Protein AF-A0A6S7JZW0-F1 (afdb_monomer_lite)

Secondary structure (DSSP, 8-state):
--HHHHHHHHHHHHHHHHHHHHTSS-BTTB-GGG--HHHHHHHHTHHHHHHHHS-SGGG--HHHHHHHHHHHHIIIII--STTHHHHHHHHHHHHHHHHTS--PPP-

Organism: Paramuricea clavata (NCBI:txid317549)

pLDDT: mean 81.13, std 11.83, range [52.84, 96.25]

Sequence (107 aa):
MGKAQLDITNYHLHISYLRNLALGGTLEGYAKANITPYIHSMVYHVPRFMKMHNGVKQFSGQGVEKLNDTCRRIHLEKSNKWDAAKHVLMAEERLGVRSDLERTPRS

Structure (mmCIF, N/CA/C/O backbone):
data_AF-A0A6S7JZW0-F1
#
_entry.id   AF-A0A6S7JZW0-F1
#
loop_
_atom_site.group_PDB
_atom_site.id
_atom_site.type_symbol
_atom_site.label_atom_id
_atom_site.label_alt_id
_atom_site.label_comp_id
_atom_site.label_asym_id
_atom_site.label_entity_id
_atom_site.label_seq_id
_atom_site.pdbx_PDB_ins_code
_atom_site.Cartn_x
_atom_site.Cartn_y
_atom_site.Cartn_z
_atom_site.occupancy
_atom_site.B_iso_or_equiv
_atom_site.auth_seq_id
_atom_site.auth_comp_id
_atom_site.auth_asym_id
_atom_site.auth_atom_id
_atom_site.pdbx_PDB_model_num
ATOM 1 N N . MET A 1 1 ? -13.524 -6.768 -28.575 1.00 52.84 1 MET A N 1
ATOM 2 C CA . MET A 1 1 ? -12.466 -6.800 -27.537 1.00 52.84 1 MET A CA 1
ATOM 3 C C . MET A 1 1 ? -12.831 -5.763 -26.475 1.00 52.84 1 MET A C 1
ATOM 5 O O . MET A 1 1 ? -13.167 -4.651 -26.860 1.00 52.84 1 MET A O 1
ATOM 9 N N . GLY A 1 2 ? -12.894 -6.111 -25.185 1.00 65.81 2 GLY A N 1
ATOM 10 C CA . GLY A 1 2 ? -13.308 -5.162 -24.134 1.00 65.81 2 GLY A CA 1
ATOM 11 C C . GLY A 1 2 ? -12.279 -4.043 -23.912 1.00 65.81 2 GLY A C 1
ATOM 12 O O . GLY A 1 2 ? -11.086 -4.284 -24.081 1.00 65.81 2 GLY A O 1
ATOM 13 N N . LYS A 1 3 ? -12.721 -2.837 -23.515 1.00 60.44 3 LYS A N 1
ATOM 14 C CA . LYS A 1 3 ? -11.857 -1.648 -23.314 1.00 60.44 3 LYS A CA 1
ATOM 15 C C . LYS A 1 3 ? -10.631 -1.931 -22.427 1.00 60.44 3 LYS A C 1
ATOM 17 O O . LYS A 1 3 ? -9.516 -1.609 -22.814 1.00 60.44 3 LYS A O 1
ATOM 22 N N . ALA A 1 4 ? -10.819 -2.654 -21.320 1.00 61.69 4 ALA A N 1
ATOM 23 C CA . ALA A 1 4 ? -9.737 -3.025 -20.400 1.00 61.69 4 ALA A CA 1
ATOM 24 C C . ALA A 1 4 ? -8.643 -3.902 -21.047 1.00 61.69 4 ALA A C 1
ATOM 26 O O . ALA A 1 4 ? -7.463 -3.761 -20.740 1.00 61.69 4 ALA A O 1
ATOM 27 N N . GLN A 1 5 ? -9.013 -4.783 -21.982 1.00 60.75 5 GLN A N 1
ATOM 28 C CA . GLN A 1 5 ? -8.052 -5.634 -22.688 1.00 60.75 5 GLN A CA 1
ATOM 29 C C . GLN A 1 5 ? -7.196 -4.824 -23.675 1.00 60.75 5 GLN A C 1
ATOM 31 O O . GLN A 1 5 ? -6.018 -5.130 -23.884 1.00 60.75 5 GLN A O 1
ATOM 36 N N . LEU A 1 6 ? -7.789 -3.788 -24.277 1.00 61.53 6 LEU A N 1
ATOM 37 C CA . LEU A 1 6 ? -7.099 -2.855 -25.165 1.00 61.53 6 LEU A CA 1
ATOM 38 C C . LEU A 1 6 ? -6.069 -2.019 -24.385 1.00 61.53 6 LEU A C 1
ATOM 40 O O . LEU A 1 6 ? -4.929 -1.899 -24.825 1.00 61.53 6 LEU A O 1
ATOM 44 N N . ASP A 1 7 ? -6.429 -1.540 -23.192 1.00 72.25 7 ASP A N 1
ATOM 45 C CA . ASP A 1 7 ? -5.541 -0.751 -22.325 1.00 72.25 7 ASP A CA 1
ATOM 46 C C . ASP A 1 7 ? -4.328 -1.549 -21.832 1.00 72.25 7 ASP A C 1
ATOM 48 O O . ASP A 1 7 ? -3.201 -1.056 -21.867 1.00 72.25 7 ASP A O 1
ATOM 52 N N . ILE A 1 8 ? -4.520 -2.814 -21.445 1.00 69.31 8 ILE A N 1
ATOM 53 C CA . ILE A 1 8 ? -3.416 -3.699 -21.033 1.00 69.31 8 ILE A CA 1
ATOM 54 C C . ILE A 1 8 ? -2.459 -3.954 -22.205 1.00 69.31 8 ILE A C 1
ATOM 56 O O . ILE A 1 8 ? -1.237 -3.963 -22.040 1.00 69.31 8 ILE A O 1
ATOM 60 N N . THR A 1 9 ? -3.003 -4.128 -23.409 1.00 70.94 9 THR A N 1
ATOM 61 C CA . THR A 1 9 ? -2.210 -4.371 -24.621 1.00 70.94 9 THR A CA 1
ATOM 62 C C . THR A 1 9 ? -1.415 -3.123 -25.022 1.00 70.94 9 THR A C 1
ATOM 64 O O . THR A 1 9 ? -0.218 -3.218 -25.295 1.00 70.94 9 THR A O 1
ATOM 67 N N . ASN A 1 10 ? -2.035 -1.942 -24.955 1.00 77.25 10 ASN A N 1
ATOM 68 C CA . ASN A 1 10 ? -1.374 -0.653 -25.174 1.00 77.25 10 ASN A CA 1
ATOM 69 C C . ASN A 1 10 ? -0.287 -0.365 -24.127 1.00 77.25 10 ASN A C 1
ATOM 71 O O . ASN A 1 10 ? 0.792 0.123 -24.473 1.00 77.25 10 ASN A O 1
ATOM 75 N N . TYR A 1 11 ? -0.530 -0.726 -22.865 1.00 73.75 11 TYR A N 1
ATOM 76 C CA . TYR A 1 11 ? 0.467 -0.656 -21.797 1.00 73.75 11 TYR A CA 1
ATOM 77 C C . TYR A 1 11 ? 1.677 -1.554 -22.094 1.00 73.75 11 TYR A C 1
ATOM 79 O O . TYR A 1 11 ? 2.822 -1.120 -21.968 1.00 73.75 11 TYR A O 1
ATOM 87 N N . HIS A 1 12 ? 1.454 -2.787 -22.560 1.00 70.31 12 HIS A N 1
ATOM 88 C CA . HIS A 1 12 ? 2.542 -3.686 -22.952 1.00 70.31 12 HIS A CA 1
ATOM 89 C C . HIS A 1 12 ? 3.377 -3.149 -24.119 1.00 70.31 12 HIS A C 1
ATOM 91 O O . HIS A 1 12 ? 4.601 -3.299 -24.088 1.00 70.31 12 HIS A O 1
ATOM 97 N N . LEU A 1 13 ? 2.752 -2.513 -25.113 1.00 73.25 13 LEU A N 1
ATOM 98 C CA . LEU A 1 13 ? 3.459 -1.876 -26.228 1.00 73.25 13 LEU A CA 1
ATOM 99 C C . LEU A 1 13 ? 4.344 -0.716 -25.743 1.00 73.25 13 LEU A C 1
ATOM 101 O O . LEU A 1 13 ? 5.540 -0.699 -26.039 1.00 73.25 13 LEU A O 1
ATOM 105 N N . HIS A 1 14 ? 3.805 0.183 -24.915 1.00 73.19 14 HIS A N 1
ATOM 106 C CA . HIS A 1 14 ? 4.563 1.303 -24.341 1.00 73.19 14 HIS A CA 1
ATOM 107 C C . HIS A 1 14 ? 5.731 0.844 -23.462 1.00 73.19 14 HIS A C 1
ATOM 109 O O . HIS A 1 14 ? 6.844 1.354 -23.576 1.00 73.19 14 HIS A O 1
ATOM 115 N N . ILE A 1 15 ? 5.514 -0.153 -22.603 1.00 74.62 15 ILE A N 1
ATOM 116 C CA . ILE A 1 15 ? 6.569 -0.671 -21.726 1.00 74.62 15 ILE A CA 1
ATOM 117 C C . ILE A 1 15 ? 7.647 -1.419 -22.518 1.00 74.62 15 ILE A C 1
ATOM 119 O O . ILE A 1 15 ? 8.817 -1.380 -22.144 1.00 74.62 15 ILE A O 1
ATOM 123 N N . SER A 1 16 ? 7.289 -2.089 -23.615 1.00 69.00 16 SER A N 1
ATOM 124 C CA . SER A 1 16 ? 8.268 -2.759 -24.483 1.00 69.00 16 SER A CA 1
ATOM 125 C C . SER A 1 16 ? 9.157 -1.746 -25.207 1.00 69.00 16 SER A C 1
ATOM 127 O O . SER A 1 16 ? 10.368 -1.947 -25.283 1.00 69.00 16 SER A O 1
ATOM 129 N N . TYR A 1 17 ? 8.584 -0.622 -25.646 1.00 69.00 17 TYR A N 1
ATOM 130 C CA . TYR A 1 17 ? 9.341 0.517 -26.164 1.00 69.00 17 TYR A CA 1
ATOM 131 C C . TYR A 1 17 ? 10.303 1.089 -25.105 1.00 69.00 17 TYR A C 1
ATOM 133 O O . TYR A 1 17 ? 11.505 1.184 -25.349 1.00 69.00 17 TYR A O 1
ATOM 141 N N . LEU A 1 18 ? 9.810 1.362 -23.890 1.00 66.25 18 LEU A N 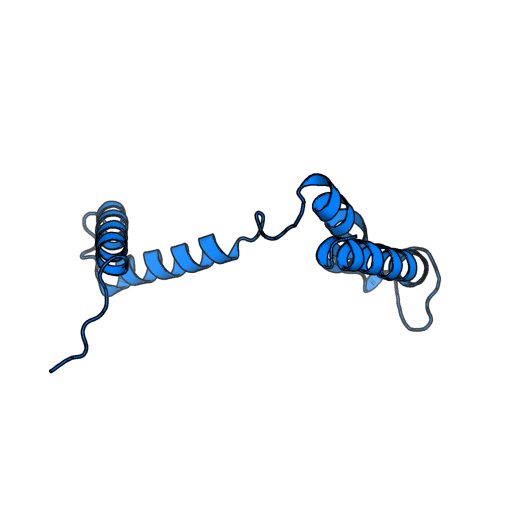1
ATOM 142 C CA . LEU A 1 18 ? 10.629 1.875 -22.782 1.00 66.25 18 LEU A CA 1
ATOM 143 C C . LEU A 1 18 ? 11.733 0.901 -22.344 1.00 66.25 18 LEU A C 1
ATOM 145 O O . LEU A 1 18 ? 12.833 1.328 -22.006 1.00 66.25 18 LEU A O 1
ATOM 149 N N . ARG A 1 19 ? 11.473 -0.409 -22.374 1.00 67.69 19 ARG A N 1
ATOM 150 C CA . ARG A 1 19 ? 12.464 -1.448 -22.059 1.00 67.69 19 ARG A CA 1
ATOM 151 C C . ARG A 1 19 ? 13.663 -1.392 -22.999 1.00 67.69 19 ARG A C 1
ATOM 153 O O . ARG A 1 19 ? 14.800 -1.413 -22.531 1.00 67.69 19 ARG A O 1
ATOM 160 N N . ASN A 1 20 ? 13.393 -1.321 -24.301 1.00 64.81 20 ASN A N 1
ATOM 161 C CA . ASN A 1 20 ? 14.424 -1.293 -25.333 1.00 64.81 20 ASN A CA 1
ATOM 162 C C . ASN A 1 20 ? 15.196 0.031 -25.323 1.00 64.81 20 ASN A C 1
ATOM 164 O O . ASN A 1 20 ? 16.412 0.021 -25.484 1.00 64.81 20 ASN A O 1
ATOM 168 N N . LEU A 1 21 ? 14.511 1.151 -25.075 1.00 61.38 21 LEU A N 1
ATOM 169 C CA . LEU A 1 21 ? 15.118 2.477 -25.121 1.00 61.38 21 LEU A CA 1
ATOM 170 C C . LEU A 1 21 ? 15.891 2.836 -23.837 1.00 61.38 21 LEU A C 1
ATOM 172 O O . LEU A 1 21 ? 16.992 3.359 -23.926 1.00 61.38 21 LEU A O 1
ATOM 176 N N . ALA A 1 22 ? 15.352 2.546 -22.647 1.00 58.19 22 ALA A N 1
ATOM 177 C CA . ALA A 1 22 ? 15.881 3.080 -21.385 1.00 58.19 22 ALA A CA 1
ATOM 178 C C . ALA A 1 22 ? 16.750 2.106 -20.567 1.00 58.19 22 ALA A C 1
ATOM 180 O O . ALA A 1 22 ? 17.494 2.551 -19.697 1.00 58.19 22 ALA A O 1
ATOM 181 N N . LEU A 1 23 ? 16.637 0.785 -20.778 1.00 62.00 23 LEU A N 1
ATOM 182 C CA . LEU A 1 23 ? 17.268 -0.216 -19.894 1.00 62.00 23 LEU A CA 1
ATOM 183 C C . LEU A 1 23 ? 18.256 -1.155 -20.609 1.00 62.00 23 LEU A C 1
ATOM 185 O O . LEU A 1 23 ? 19.107 -1.743 -19.940 1.00 62.00 23 LEU A O 1
ATOM 189 N N . GLY A 1 24 ? 18.142 -1.306 -21.935 1.00 59.78 24 GLY A N 1
ATOM 190 C CA . GLY A 1 24 ? 19.033 -2.132 -22.766 1.00 59.78 24 GLY A CA 1
ATOM 191 C C . GLY A 1 24 ? 19.798 -1.375 -23.860 1.00 59.78 24 GLY A C 1
ATOM 192 O O . GLY A 1 24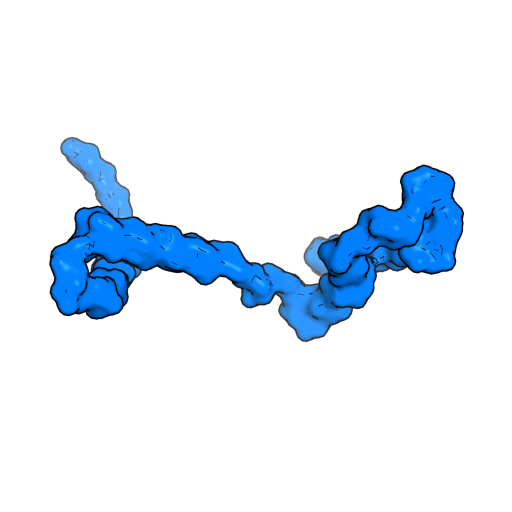 ? 20.756 -1.923 -24.396 1.00 59.78 24 GLY A O 1
ATOM 193 N N . GLY A 1 25 ? 19.402 -0.138 -24.174 1.00 62.88 25 GLY A N 1
ATOM 194 C CA . GLY A 1 25 ? 20.042 0.728 -25.168 1.00 62.88 25 GLY A CA 1
ATOM 195 C C . GLY A 1 25 ? 20.659 1.987 -24.553 1.00 62.88 25 GLY A C 1
ATOM 196 O O . GLY A 1 25 ? 20.482 2.273 -23.369 1.00 62.88 25 GLY A O 1
ATOM 197 N N . THR A 1 26 ? 21.397 2.742 -25.363 1.00 57.59 26 THR A N 1
ATOM 198 C CA . THR A 1 26 ? 21.926 4.065 -25.009 1.00 57.59 26 THR A CA 1
ATOM 199 C C . THR A 1 26 ? 20.878 5.123 -25.348 1.00 57.59 26 THR A C 1
ATOM 201 O O . THR A 1 26 ? 20.658 5.420 -26.520 1.00 57.59 26 THR A O 1
ATOM 204 N N . LEU A 1 27 ? 20.221 5.685 -24.331 1.00 63.59 27 LEU A N 1
ATOM 205 C CA . LEU A 1 27 ? 19.346 6.847 -24.484 1.00 63.59 27 LEU A CA 1
ATOM 206 C C . LEU A 1 27 ? 20.100 8.098 -24.040 1.00 63.59 27 LEU A C 1
ATOM 208 O O . LEU A 1 27 ? 20.594 8.170 -22.913 1.00 63.59 27 LEU A O 1
ATOM 212 N N . GLU A 1 28 ? 20.187 9.081 -24.930 1.00 62.75 28 GLU A N 1
ATOM 213 C CA . GLU A 1 28 ? 20.809 10.367 -24.633 1.00 62.75 28 GLU A CA 1
ATOM 214 C C . GLU A 1 28 ? 20.112 11.018 -23.425 1.00 62.75 28 GLU A C 1
ATOM 216 O O . GLU A 1 28 ? 18.889 11.157 -23.389 1.00 62.75 28 GLU A O 1
ATOM 221 N N . GLY A 1 29 ? 20.888 11.337 -22.384 1.00 64.31 29 GLY A N 1
ATOM 222 C CA . GLY A 1 29 ? 20.378 11.893 -21.125 1.00 64.31 29 GLY A CA 1
ATOM 223 C C . GLY A 1 29 ? 19.937 10.878 -20.058 1.00 64.31 29 GLY A C 1
ATOM 224 O O . GLY A 1 29 ? 19.596 11.298 -18.953 1.00 64.31 29 GLY A O 1
ATOM 225 N N . TYR A 1 30 ? 19.978 9.563 -20.316 1.00 63.03 30 TYR A N 1
ATOM 226 C CA . TYR A 1 30 ? 19.610 8.534 -19.331 1.00 63.03 30 TYR A CA 1
ATOM 227 C C . TYR A 1 30 ? 20.780 7.596 -19.006 1.00 63.03 30 TYR A C 1
ATOM 229 O O . TYR A 1 30 ? 21.160 6.729 -19.789 1.00 63.03 30 TYR A O 1
ATOM 237 N N . ALA A 1 31 ? 21.348 7.746 -17.806 1.00 68.25 31 ALA A N 1
ATOM 238 C CA . ALA A 1 31 ? 22.384 6.850 -17.304 1.00 68.25 31 ALA A CA 1
ATOM 239 C C . ALA A 1 31 ? 21.768 5.628 -16.612 1.00 68.25 31 ALA A C 1
ATOM 241 O O . ALA A 1 31 ? 20.822 5.750 -15.833 1.00 68.25 31 ALA A O 1
ATOM 242 N N . LYS A 1 32 ? 22.378 4.450 -16.801 1.00 69.25 32 LYS A N 1
ATOM 243 C CA . LYS A 1 32 ? 21.970 3.207 -16.122 1.00 69.25 32 LYS A CA 1
ATOM 244 C C . LYS A 1 32 ? 21.957 3.339 -14.589 1.00 69.25 32 LYS A C 1
ATOM 246 O O . LYS A 1 32 ? 21.142 2.712 -13.922 1.00 69.25 32 LYS A O 1
ATOM 251 N N . ALA A 1 33 ? 22.825 4.191 -14.041 1.00 75.44 33 ALA A N 1
ATOM 252 C CA . ALA A 1 33 ? 22.886 4.504 -12.613 1.00 75.44 33 ALA A CA 1
ATOM 253 C C . ALA A 1 33 ? 21.601 5.158 -12.062 1.00 75.44 33 ALA A C 1
ATOM 255 O O . ALA A 1 33 ? 21.342 5.072 -10.867 1.00 75.44 33 ALA A O 1
ATOM 256 N N . ASN A 1 34 ? 20.774 5.763 -12.921 1.00 77.81 34 ASN A N 1
ATOM 257 C CA . ASN A 1 34 ? 19.550 6.465 -12.521 1.00 77.81 34 ASN A CA 1
ATOM 258 C C . ASN A 1 34 ? 18.311 5.549 -12.512 1.00 77.81 34 ASN A C 1
ATOM 260 O O . ASN A 1 34 ? 17.203 5.999 -12.219 1.00 77.81 34 ASN A O 1
ATOM 264 N N . ILE A 1 35 ? 18.470 4.262 -12.842 1.00 78.19 35 ILE A N 1
ATOM 265 C CA . ILE A 1 35 ? 17.371 3.295 -12.841 1.00 78.19 35 ILE A CA 1
ATOM 266 C C . ILE A 1 35 ? 17.137 2.818 -11.411 1.00 78.19 35 ILE A C 1
ATOM 268 O O . ILE A 1 35 ? 17.912 2.040 -10.856 1.00 78.19 35 ILE A O 1
ATOM 272 N N . THR A 1 36 ? 16.021 3.239 -10.824 1.00 85.38 36 THR A N 1
ATOM 273 C CA . THR A 1 36 ? 15.618 2.761 -9.501 1.00 85.38 36 THR A CA 1
ATOM 274 C C . THR A 1 36 ? 15.007 1.355 -9.577 1.00 85.38 36 THR A C 1
ATOM 276 O O . THR A 1 36 ? 14.446 0.966 -10.612 1.00 85.38 36 THR A O 1
ATOM 279 N N . PRO A 1 37 ? 15.020 0.589 -8.470 1.00 87.56 37 PRO A N 1
ATOM 280 C CA . PRO A 1 37 ? 14.325 -0.698 -8.390 1.00 87.56 37 PRO A CA 1
ATOM 281 C C . PRO A 1 37 ? 12.833 -0.617 -8.751 1.00 87.56 37 PRO A C 1
ATOM 283 O O . PRO A 1 37 ? 12.276 -1.569 -9.300 1.00 87.56 37 PRO A O 1
ATOM 286 N N . TYR A 1 38 ? 12.189 0.529 -8.505 1.00 88.06 38 TYR A N 1
ATOM 287 C CA . TYR A 1 38 ? 10.797 0.770 -8.888 1.00 88.06 38 TYR A CA 1
ATOM 288 C C . TYR A 1 38 ? 10.619 0.825 -10.406 1.00 88.06 38 TYR A C 1
ATOM 290 O O . TYR A 1 38 ? 9.719 0.174 -10.931 1.00 88.06 38 TYR A O 1
ATOM 298 N N . ILE A 1 39 ? 11.499 1.531 -11.124 1.00 83.81 39 ILE A N 1
ATOM 299 C CA . ILE A 1 39 ? 11.471 1.587 -12.594 1.00 83.81 39 ILE A CA 1
ATOM 300 C C . ILE A 1 39 ? 11.698 0.188 -13.174 1.00 83.81 39 ILE A C 1
ATOM 302 O O . ILE A 1 39 ? 10.938 -0.254 -14.039 1.00 83.81 39 ILE A O 1
ATOM 306 N N . HIS A 1 40 ? 12.691 -0.541 -12.654 1.00 83.00 40 HIS A N 1
ATOM 307 C CA . HIS A 1 40 ? 12.945 -1.924 -13.057 1.00 83.00 40 HIS A CA 1
ATOM 308 C C . HIS A 1 40 ? 11.704 -2.808 -12.857 1.00 83.00 40 HIS A C 1
ATOM 310 O O . HIS A 1 40 ? 11.259 -3.488 -13.786 1.00 83.00 40 HIS A O 1
ATOM 316 N N . SER A 1 41 ? 11.092 -2.741 -11.673 1.00 87.31 41 SER A N 1
ATOM 317 C CA . SER A 1 41 ? 9.907 -3.532 -11.334 1.00 87.31 41 SER A CA 1
ATOM 318 C C . SER A 1 41 ? 8.700 -3.178 -12.201 1.00 87.31 41 SER A C 1
ATOM 320 O O . SER A 1 41 ? 7.997 -4.078 -12.665 1.00 87.31 41 SER A O 1
ATOM 322 N N . MET A 1 42 ? 8.485 -1.892 -12.489 1.00 84.81 42 MET A N 1
ATOM 323 C CA . MET A 1 42 ? 7.412 -1.440 -13.375 1.00 84.81 42 MET A CA 1
ATOM 324 C C . MET A 1 42 ? 7.580 -1.935 -14.812 1.00 84.81 42 MET A C 1
ATOM 326 O O . MET A 1 42 ? 6.592 -2.282 -15.449 1.00 84.81 42 MET A O 1
ATOM 330 N N . VAL A 1 43 ? 8.804 -2.002 -15.337 1.00 82.69 43 VAL A N 1
ATOM 331 C CA . VAL A 1 43 ? 9.036 -2.410 -16.733 1.00 82.69 43 VAL A CA 1
ATOM 332 C C . VAL A 1 43 ? 9.062 -3.932 -16.899 1.00 82.69 43 VAL A C 1
ATOM 334 O O . VAL A 1 43 ? 8.551 -4.454 -17.895 1.00 82.69 43 VAL A O 1
ATOM 337 N N . TYR A 1 44 ? 9.637 -4.666 -15.943 1.00 80.88 44 TYR A N 1
ATOM 338 C CA . TYR A 1 44 ? 9.845 -6.114 -16.067 1.00 80.88 44 TYR A CA 1
ATOM 339 C C . TYR A 1 44 ? 8.809 -6.964 -15.327 1.00 80.88 44 TYR A C 1
ATOM 341 O O . TYR A 1 44 ? 8.393 -7.999 -15.856 1.00 80.88 44 TYR A O 1
ATOM 349 N N . HIS A 1 45 ? 8.377 -6.556 -14.133 1.00 86.62 45 HIS A N 1
ATOM 350 C CA . HIS A 1 45 ? 7.563 -7.399 -13.252 1.00 86.62 45 HIS A CA 1
ATOM 351 C C . HIS A 1 45 ? 6.072 -7.060 -13.308 1.00 86.62 45 HIS A C 1
ATOM 353 O O . HIS A 1 45 ? 5.255 -7.971 -13.448 1.00 86.62 45 HIS A O 1
ATOM 359 N N . VAL A 1 46 ? 5.700 -5.775 -13.299 1.00 87.81 46 VAL A N 1
ATOM 360 C CA . VAL A 1 46 ? 4.289 -5.350 -13.347 1.00 87.81 46 VAL A CA 1
ATOM 361 C C . VAL A 1 46 ? 3.551 -5.920 -14.569 1.00 87.81 46 VAL A C 1
ATOM 363 O O . VAL A 1 46 ? 2.499 -6.523 -14.371 1.00 87.81 46 VAL A O 1
ATOM 366 N N . PRO A 1 47 ? 4.085 -5.881 -15.808 1.00 84.31 47 PRO A N 1
ATOM 367 C CA . PRO A 1 47 ? 3.452 -6.522 -16.960 1.00 84.31 47 PRO A CA 1
ATOM 368 C C . PRO A 1 47 ? 3.180 -8.017 -16.772 1.00 84.31 47 PRO A C 1
ATOM 370 O O . PRO A 1 47 ? 2.138 -8.519 -17.191 1.00 84.31 47 PRO A O 1
ATOM 373 N N . ARG A 1 48 ? 4.115 -8.741 -16.146 1.00 85.12 48 ARG A N 1
ATOM 374 C CA . ARG A 1 48 ? 3.969 -10.174 -15.869 1.00 85.12 48 ARG A CA 1
ATOM 375 C C . ARG A 1 48 ? 2.849 -10.412 -14.858 1.00 85.12 48 ARG A C 1
ATOM 377 O O . ARG A 1 48 ? 2.036 -11.307 -15.065 1.00 85.12 48 ARG A O 1
ATOM 384 N N . PHE A 1 49 ? 2.778 -9.599 -13.806 1.00 87.94 49 PHE A N 1
ATOM 385 C CA . PHE A 1 49 ? 1.749 -9.711 -12.770 1.00 87.94 49 PHE A CA 1
ATOM 386 C C . PHE A 1 49 ? 0.368 -9.295 -13.273 1.00 87.94 49 PHE A C 1
ATOM 388 O O . PHE A 1 49 ? -0.610 -9.968 -12.969 1.00 87.94 49 PHE A O 1
ATOM 395 N N . MET A 1 50 ? 0.283 -8.260 -14.111 1.00 86.38 50 MET A N 1
ATOM 396 C CA . MET A 1 50 ? -0.962 -7.866 -14.777 1.00 86.38 50 MET A CA 1
ATOM 397 C C . MET A 1 50 ? -1.550 -9.026 -15.590 1.00 86.38 50 MET A C 1
ATOM 399 O O . MET A 1 50 ? -2.745 -9.285 -15.490 1.00 86.38 50 MET A O 1
ATOM 403 N N . LYS A 1 51 ? -0.713 -9.770 -16.331 1.00 85.38 51 LYS A N 1
ATOM 404 C CA . LYS A 1 51 ? -1.140 -10.964 -17.082 1.00 85.38 51 LYS A CA 1
ATOM 405 C C . LYS A 1 51 ? -1.529 -12.135 -16.177 1.00 85.38 51 LYS A C 1
ATOM 407 O O . LYS A 1 51 ? -2.510 -12.809 -16.455 1.00 85.38 51 LYS A O 1
ATOM 412 N N . MET A 1 52 ? -0.753 -12.391 -15.124 1.00 89.94 52 MET A N 1
ATOM 413 C CA . MET A 1 52 ? -0.945 -13.550 -14.244 1.00 89.94 52 MET A CA 1
ATOM 414 C C . MET A 1 52 ? -2.147 -13.401 -13.304 1.00 89.94 52 MET A C 1
ATOM 416 O O . MET A 1 52 ? -2.818 -14.382 -13.007 1.00 89.94 52 MET A O 1
ATOM 420 N N . HIS A 1 53 ? -2.413 -12.181 -12.840 1.00 88.56 53 HIS A N 1
ATOM 421 C CA . HIS A 1 53 ? -3.360 -11.915 -11.758 1.00 88.56 53 HIS A CA 1
ATOM 422 C C . HIS A 1 53 ? -4.509 -10.980 -12.159 1.00 88.56 53 HIS A C 1
ATOM 424 O O . HIS A 1 53 ? -5.271 -10.545 -11.299 1.00 88.56 53 HIS A O 1
ATOM 430 N N . ASN A 1 54 ? -4.630 -10.653 -13.452 1.00 86.00 54 ASN A N 1
ATOM 431 C CA . ASN A 1 54 ? -5.633 -9.728 -13.990 1.00 86.00 54 ASN A CA 1
ATOM 432 C C . ASN A 1 54 ? -5.626 -8.347 -13.297 1.00 86.00 54 ASN A C 1
ATOM 434 O O . ASN A 1 54 ? -6.659 -7.701 -13.124 1.00 86.00 54 ASN A O 1
ATOM 438 N N . GLY A 1 55 ? -4.446 -7.911 -12.848 1.00 85.25 55 GLY A N 1
ATOM 439 C CA . GLY A 1 55 ? -4.274 -6.665 -12.110 1.00 85.25 55 GLY A CA 1
ATOM 440 C C . GLY A 1 55 ? -3.270 -6.765 -10.965 1.00 85.25 55 GLY A C 1
ATOM 441 O O . GLY A 1 55 ? -3.054 -7.827 -10.385 1.00 85.25 55 GLY A O 1
ATOM 442 N N . VAL A 1 56 ? -2.691 -5.619 -10.599 1.00 88.69 56 VAL A N 1
ATOM 443 C CA . VAL A 1 56 ? -1.785 -5.495 -9.440 1.00 88.69 56 VAL A CA 1
ATOM 444 C C . VAL A 1 56 ? -2.452 -4.896 -8.201 1.00 88.69 56 VAL A C 1
ATOM 446 O O . VAL A 1 56 ? -1.873 -4.919 -7.121 1.00 88.69 56 VAL A O 1
ATOM 449 N N . LYS A 1 57 ? -3.685 -4.389 -8.336 1.00 88.50 57 LYS A N 1
ATOM 450 C CA . LYS A 1 57 ? -4.416 -3.691 -7.264 1.00 88.50 57 LYS A CA 1
ATOM 451 C C . LYS A 1 57 ? -4.559 -4.534 -5.993 1.00 88.50 57 LYS A C 1
ATOM 453 O O . LYS A 1 57 ? -4.451 -3.992 -4.901 1.00 88.50 57 LYS A O 1
ATOM 458 N N . GLN A 1 58 ? -4.767 -5.842 -6.136 1.00 88.50 58 GLN A N 1
ATOM 459 C CA . GLN A 1 58 ? -4.910 -6.765 -5.004 1.00 88.50 58 GLN A CA 1
ATOM 460 C C . GLN A 1 58 ? -3.648 -6.887 -4.136 1.00 88.50 58 GLN A C 1
ATOM 462 O O . GLN A 1 58 ? -3.742 -7.300 -2.989 1.00 88.50 58 GLN A O 1
ATOM 467 N N . PHE A 1 59 ? -2.482 -6.498 -4.662 1.00 89.94 59 PHE A N 1
ATOM 468 C CA . PHE A 1 59 ? -1.209 -6.504 -3.937 1.00 89.94 59 PHE A CA 1
ATOM 469 C C . PHE A 1 59 ? -0.871 -5.139 -3.318 1.00 89.94 59 PHE A C 1
ATOM 471 O O . PHE A 1 59 ? 0.239 -4.940 -2.832 1.00 89.94 59 PHE A O 1
ATOM 478 N N . SER A 1 60 ? -1.790 -4.169 -3.364 1.00 91.81 60 SER A N 1
ATOM 479 C CA . SER A 1 60 ? -1.577 -2.859 -2.749 1.00 91.81 60 SER A CA 1
ATOM 480 C C . SER A 1 60 ? -1.660 -2.940 -1.222 1.00 91.81 60 SER A C 1
ATOM 482 O O . SER A 1 60 ? -2.614 -3.487 -0.673 1.00 91.81 60 SER A O 1
ATOM 484 N N . GLY A 1 61 ? -0.697 -2.319 -0.537 1.00 93.94 61 GLY A N 1
ATOM 485 C CA . GLY A 1 61 ? -0.690 -2.169 0.922 1.00 93.94 61 GLY A CA 1
ATOM 486 C C . GLY A 1 61 ? -1.579 -1.041 1.457 1.00 93.94 61 GLY A C 1
ATOM 487 O O . GLY A 1 61 ? -1.727 -0.917 2.668 1.00 93.94 61 GLY A O 1
ATOM 488 N N . GLN A 1 62 ? -2.215 -0.244 0.589 1.00 93.69 62 GLN A N 1
ATOM 489 C CA . GLN A 1 62 ? -2.944 0.969 0.992 1.00 93.69 62 GLN A CA 1
ATOM 490 C C . GLN A 1 62 ? -4.055 0.694 2.021 1.00 93.69 62 GLN A C 1
ATOM 492 O O . GLN A 1 62 ? -4.292 1.495 2.925 1.00 93.69 62 GLN A O 1
ATOM 497 N N . GLY A 1 63 ? -4.742 -0.447 1.898 1.00 92.19 63 GLY A N 1
ATOM 498 C CA . GLY A 1 63 ? -5.761 -0.857 2.867 1.00 92.19 63 GLY A CA 1
ATOM 499 C C . GLY A 1 63 ? -5.170 -1.130 4.251 1.00 92.19 63 GLY A C 1
ATOM 500 O O . GLY A 1 63 ? -5.720 -0.683 5.253 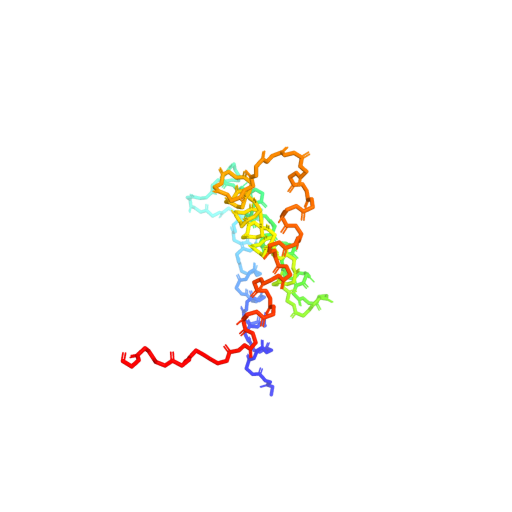1.00 92.19 63 GLY A O 1
ATOM 501 N N . VAL A 1 64 ? -4.018 -1.801 4.298 1.00 94.25 64 VAL A N 1
ATOM 502 C CA . VAL A 1 64 ? -3.312 -2.139 5.543 1.00 94.25 64 VAL A CA 1
ATOM 503 C C . VAL A 1 64 ? -2.759 -0.883 6.216 1.00 94.25 64 VAL A C 1
ATOM 505 O O . VAL A 1 64 ? -2.894 -0.732 7.427 1.00 94.25 64 VAL A O 1
ATOM 508 N N . GLU A 1 65 ? -2.207 0.055 5.446 1.00 96.25 65 GLU A N 1
ATOM 509 C CA . GLU A 1 65 ? -1.720 1.341 5.967 1.00 96.25 65 GLU A CA 1
ATOM 510 C C . GLU A 1 65 ? -2.852 2.145 6.620 1.00 96.25 65 GLU A C 1
ATOM 512 O O . GLU A 1 65 ? -2.724 2.611 7.753 1.00 96.25 65 GLU A O 1
ATOM 517 N N . LYS A 1 66 ? -4.018 2.213 5.967 1.00 93.88 66 LYS A N 1
ATOM 518 C CA . LYS A 1 66 ? -5.202 2.884 6.520 1.00 93.88 66 LYS A CA 1
ATOM 519 C C . LYS A 1 66 ? -5.759 2.188 7.769 1.00 93.88 66 LYS A C 1
ATOM 521 O O . LYS A 1 66 ? -6.250 2.856 8.688 1.00 93.88 66 LYS A O 1
ATOM 526 N N . LEU A 1 67 ? -5.712 0.854 7.812 1.00 92.44 67 LEU A N 1
ATOM 527 C CA . LEU A 1 67 ? -6.064 0.093 9.013 1.00 92.44 67 LEU A CA 1
ATOM 528 C C . LEU A 1 67 ? -5.110 0.439 10.158 1.00 92.44 67 LEU A C 1
ATOM 530 O O . LEU A 1 67 ? -5.568 0.733 11.260 1.00 92.44 67 LEU A O 1
ATOM 534 N N . ASN A 1 68 ? -3.808 0.516 9.888 1.00 94.94 68 ASN A N 1
ATOM 535 C CA . ASN A 1 68 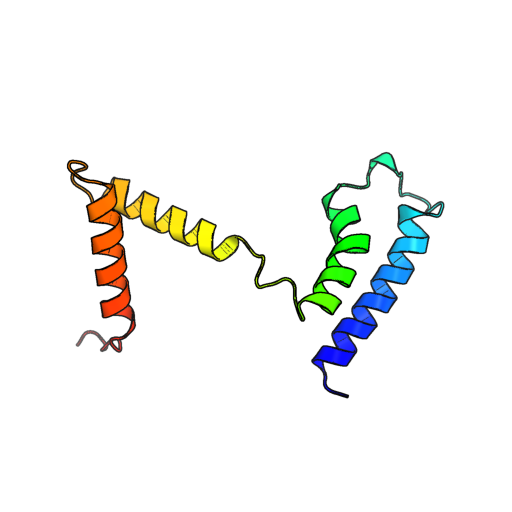? -2.814 0.898 10.885 1.00 94.94 68 ASN A CA 1
ATOM 536 C C . ASN A 1 68 ? -3.059 2.310 11.451 1.00 94.94 68 ASN A C 1
ATOM 538 O O . ASN A 1 68 ? -3.045 2.488 12.670 1.00 94.94 68 ASN A O 1
ATOM 542 N N . ASP A 1 69 ? -3.382 3.295 10.606 1.00 94.81 69 ASP A N 1
ATOM 543 C CA . ASP A 1 69 ? -3.762 4.644 11.059 1.00 94.81 69 ASP A CA 1
ATOM 544 C C . ASP A 1 69 ? -4.983 4.616 11.992 1.00 94.81 69 ASP A C 1
ATOM 546 O O . ASP A 1 69 ? -5.041 5.311 13.014 1.00 94.81 69 ASP A O 1
ATOM 550 N N . THR A 1 70 ? -5.964 3.770 11.669 1.00 92.50 70 THR A N 1
ATOM 551 C CA . THR A 1 70 ? -7.17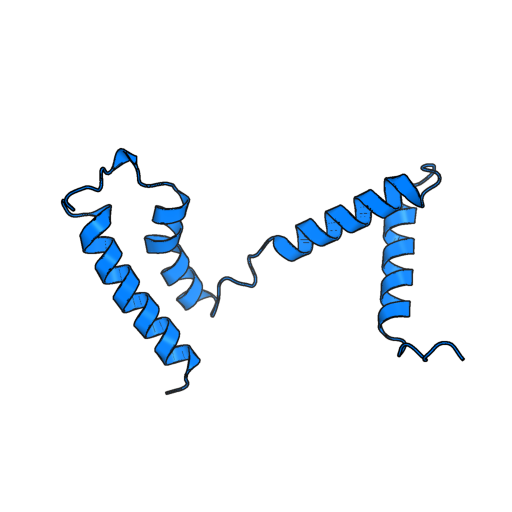5 3.589 12.476 1.00 92.50 70 THR A CA 1
ATOM 552 C C . THR A 1 70 ? -6.861 2.958 13.830 1.00 92.50 70 THR A C 1
ATOM 554 O O . THR A 1 70 ? -7.299 3.485 14.859 1.00 92.50 70 THR A O 1
ATOM 557 N N . CYS A 1 71 ? -6.067 1.886 13.842 1.00 93.81 71 CYS A N 1
ATOM 558 C CA . CYS A 1 71 ? -5.597 1.220 15.053 1.00 93.81 71 CYS A CA 1
ATOM 559 C C . CYS A 1 71 ? -4.829 2.193 15.951 1.00 93.81 71 CYS A C 1
ATOM 561 O O . CYS A 1 71 ? -5.132 2.312 17.142 1.00 93.81 71 CYS A O 1
ATOM 563 N N . ARG A 1 72 ? -3.894 2.955 15.369 1.00 94.88 72 ARG A N 1
ATOM 564 C CA . ARG A 1 72 ? -3.103 3.970 16.073 1.00 94.88 72 ARG A CA 1
ATOM 565 C C . ARG A 1 72 ? -3.996 5.016 16.734 1.00 94.88 72 ARG A C 1
ATOM 567 O O . ARG A 1 72 ? -3.817 5.319 17.912 1.00 94.88 72 ARG A O 1
ATOM 574 N N . ARG A 1 73 ? -4.980 5.545 16.008 1.00 94.88 73 ARG A N 1
ATOM 575 C CA . ARG A 1 73 ? -5.929 6.536 16.533 1.00 94.88 73 ARG A CA 1
ATOM 576 C C . ARG A 1 73 ? -6.740 5.991 17.710 1.00 94.88 73 ARG A C 1
ATOM 578 O O . ARG A 1 73 ? -6.847 6.655 18.736 1.00 94.88 73 ARG A O 1
ATOM 585 N N . ILE A 1 74 ? -7.286 4.776 17.600 1.00 93.75 74 ILE A N 1
ATOM 586 C CA . ILE A 1 74 ? -8.047 4.152 18.697 1.00 93.75 74 ILE A CA 1
ATOM 587 C C . ILE A 1 74 ? -7.151 3.941 19.921 1.00 93.75 74 ILE A C 1
ATOM 589 O O . ILE A 1 74 ? -7.550 4.276 21.036 1.00 93.75 74 ILE A O 1
ATOM 593 N N . HIS A 1 75 ? -5.938 3.430 19.715 1.00 93.69 75 HIS A N 1
ATOM 594 C CA . HIS A 1 75 ? -4.980 3.192 20.788 1.00 93.69 75 HIS A CA 1
ATOM 595 C C . HIS A 1 75 ? -4.609 4.475 21.548 1.00 93.69 75 HIS A C 1
ATOM 597 O O . HIS A 1 75 ? -4.541 4.459 22.777 1.00 93.69 75 HIS A O 1
ATOM 603 N N . LEU A 1 76 ? -4.373 5.579 20.833 1.00 94.25 76 LEU A N 1
ATOM 604 C CA . LEU A 1 76 ? -3.916 6.833 21.432 1.00 94.25 76 LEU A CA 1
ATOM 605 C C . LEU A 1 76 ? -5.044 7.658 22.057 1.00 94.25 76 LEU A C 1
ATOM 607 O O . LEU A 1 76 ? -4.837 8.243 23.116 1.00 94.25 76 LEU A O 1
ATOM 611 N N . GLU A 1 77 ? -6.213 7.709 21.416 1.00 93.44 77 GLU A N 1
ATOM 612 C CA . GLU A 1 77 ? -7.277 8.656 21.779 1.00 93.44 77 GLU A CA 1
ATOM 613 C C . GLU A 1 77 ? -8.451 8.009 22.523 1.00 93.44 77 GLU A C 1
ATOM 615 O O . GLU A 1 77 ? -9.171 8.695 23.243 1.00 93.44 77 GLU A O 1
ATOM 620 N N . LYS A 1 78 ? -8.703 6.709 22.314 1.00 87.44 78 LYS A N 1
ATOM 621 C CA . LYS A 1 78 ? -9.972 6.060 22.711 1.00 87.44 78 LYS A CA 1
ATOM 622 C C . LYS A 1 78 ? -9.809 4.860 23.636 1.00 87.44 78 LYS A C 1
ATOM 624 O O . LYS A 1 78 ? -10.801 4.356 24.155 1.00 87.44 78 LYS A O 1
ATOM 629 N N . SER A 1 79 ? -8.584 4.382 23.821 1.00 91.88 79 SER A N 1
ATOM 630 C CA . SER A 1 79 ? -8.260 3.249 24.680 1.00 91.88 79 SER A CA 1
ATOM 631 C C . SER A 1 79 ? -7.710 3.742 26.014 1.00 91.88 79 SER A C 1
ATOM 633 O O . SER A 1 79 ? -6.830 4.597 26.051 1.00 91.88 79 SER A O 1
ATOM 635 N N . ASN A 1 80 ? -8.157 3.139 27.116 1.00 92.19 80 ASN A N 1
ATOM 636 C CA . ASN A 1 80 ? -7.548 3.341 28.436 1.00 92.19 80 ASN A CA 1
ATOM 637 C C . ASN A 1 80 ? -6.253 2.513 28.634 1.00 92.19 80 ASN A C 1
ATOM 639 O O . ASN A 1 80 ? -5.686 2.517 29.720 1.00 92.19 80 ASN A O 1
ATOM 643 N N . LYS A 1 81 ? -5.800 1.805 27.585 1.00 90.06 81 LYS A N 1
ATOM 644 C CA . LYS A 1 81 ? -4.534 1.055 27.480 1.00 90.06 81 LYS A CA 1
ATOM 645 C C . LYS A 1 81 ? -4.369 -0.165 28.396 1.00 90.06 81 LYS A C 1
ATOM 647 O O . LYS A 1 81 ? -3.333 -0.811 28.308 1.00 90.06 81 LYS A O 1
ATOM 652 N N . TRP A 1 82 ? -5.385 -0.540 29.174 1.00 91.75 82 TRP A N 1
ATOM 653 C CA . TRP A 1 82 ? -5.364 -1.778 29.968 1.00 91.75 82 TRP A CA 1
ATOM 654 C C . TRP A 1 82 ? -5.363 -3.040 29.095 1.00 91.75 82 TRP A C 1
ATOM 656 O O . TRP A 1 82 ? -4.639 -3.985 29.377 1.00 91.75 82 TRP A O 1
ATOM 666 N N . ASP A 1 83 ? -6.136 -3.0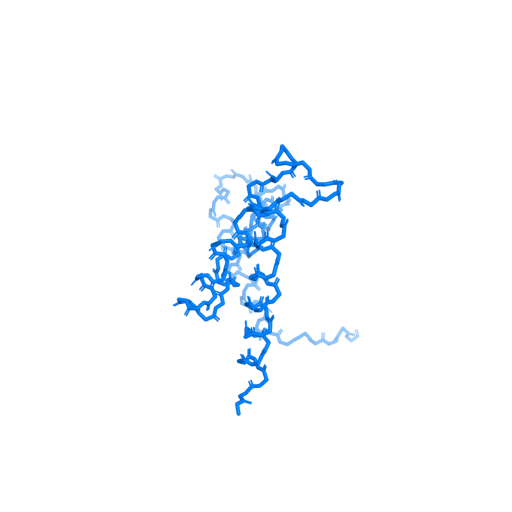22 28.007 1.00 93.19 83 ASP A N 1
ATOM 667 C CA . ASP A 1 83 ? -6.155 -4.066 26.978 1.00 93.19 83 ASP A CA 1
ATOM 668 C C . ASP A 1 83 ? -6.319 -3.416 25.596 1.00 93.19 83 ASP A C 1
ATOM 670 O O . ASP A 1 83 ? -7.397 -3.344 25.000 1.00 93.19 83 ASP A O 1
ATOM 674 N N . ALA A 1 84 ? -5.225 -2.825 25.117 1.00 90.31 84 ALA A N 1
ATOM 675 C CA . ALA A 1 84 ? -5.234 -2.030 23.897 1.00 90.31 84 ALA A CA 1
ATOM 676 C C . ALA A 1 84 ? -5.643 -2.827 22.651 1.00 90.31 84 ALA A C 1
ATOM 678 O O . ALA A 1 84 ? -6.357 -2.285 21.807 1.00 90.31 84 ALA A O 1
ATOM 679 N N . ALA A 1 85 ? -5.214 -4.087 22.540 1.00 92.69 85 ALA A N 1
ATOM 680 C CA . ALA A 1 85 ? -5.532 -4.931 21.394 1.00 92.69 85 ALA A CA 1
ATOM 681 C C . ALA A 1 85 ? -7.037 -5.214 21.336 1.00 92.69 85 ALA A C 1
ATOM 683 O O . ALA A 1 85 ? -7.674 -4.967 20.311 1.00 92.69 85 ALA A O 1
ATOM 684 N N . LYS A 1 86 ? -7.636 -5.618 22.463 1.00 94.75 86 LYS A N 1
ATOM 685 C CA . LYS A 1 86 ? -9.082 -5.835 22.548 1.00 94.75 86 LYS A CA 1
ATOM 686 C C . LYS A 1 86 ? -9.870 -4.557 22.275 1.00 94.75 86 LYS A C 1
ATOM 688 O O . LYS A 1 86 ? -10.888 -4.610 21.592 1.00 94.75 86 LYS A O 1
ATOM 693 N N . HIS A 1 87 ? -9.416 -3.398 22.760 1.00 93.88 87 HIS A N 1
ATOM 694 C CA . HIS A 1 87 ? -10.084 -2.122 22.479 1.00 93.88 87 HIS A CA 1
ATOM 695 C C . HIS A 1 87 ? -10.077 -1.758 20.996 1.00 93.88 87 HIS A C 1
ATOM 697 O O . HIS A 1 87 ? -11.091 -1.267 20.505 1.00 93.88 87 HIS A O 1
ATOM 703 N N . VAL A 1 88 ? -8.971 -2.002 20.288 1.00 94.38 88 VAL A N 1
ATOM 704 C CA . VAL A 1 88 ? -8.889 -1.778 18.839 1.00 94.38 88 VAL A CA 1
ATOM 705 C C . VAL A 1 88 ? -9.875 -2.682 18.103 1.00 94.38 88 VAL A C 1
ATOM 707 O O . VAL A 1 88 ? -10.698 -2.160 17.355 1.00 94.38 88 VAL A O 1
ATOM 710 N N . LEU A 1 89 ? -9.871 -3.987 18.394 1.00 94.00 89 LEU A N 1
ATOM 711 C CA . LEU A 1 89 ? -10.776 -4.956 17.764 1.00 94.00 89 LEU A CA 1
ATOM 712 C C . LEU A 1 89 ? -12.252 -4.626 18.030 1.00 94.00 89 LEU A C 1
ATOM 714 O O . LEU A 1 89 ? -13.058 -4.543 17.109 1.00 94.00 89 LEU A O 1
ATOM 718 N N . MET A 1 90 ? -12.617 -4.354 19.288 1.00 93.81 90 MET A N 1
ATOM 719 C CA . MET A 1 90 ? -13.998 -3.995 19.635 1.00 93.81 90 MET A CA 1
ATOM 720 C C . MET A 1 90 ? -14.434 -2.668 19.008 1.00 93.81 90 MET A C 1
ATOM 722 O O . MET A 1 90 ? -15.605 -2.495 18.674 1.00 93.81 90 MET A O 1
ATOM 726 N N . ALA A 1 91 ? -13.531 -1.692 18.897 1.00 92.12 91 ALA A N 1
ATOM 727 C CA . ALA A 1 91 ? -13.849 -0.414 18.278 1.00 92.12 91 ALA A CA 1
ATOM 728 C C . ALA A 1 91 ? -14.007 -0.544 16.761 1.00 92.12 91 ALA A C 1
ATOM 730 O O . ALA A 1 91 ? -14.900 0.098 16.218 1.00 92.12 91 ALA A O 1
ATOM 731 N N . GLU A 1 92 ? -13.189 -1.358 16.094 1.00 91.50 92 GLU A N 1
ATOM 732 C CA . GLU A 1 92 ? -13.345 -1.662 14.670 1.00 91.50 92 GLU A CA 1
ATOM 733 C C . GLU A 1 92 ? -14.705 -2.309 14.390 1.00 91.50 92 GLU A C 1
ATOM 735 O O . GLU A 1 92 ? -15.465 -1.776 13.584 1.00 91.50 92 GLU A O 1
ATOM 740 N N . GLU A 1 93 ? -15.061 -3.360 15.132 1.00 91.50 93 GLU A N 1
ATOM 741 C CA . GLU A 1 93 ? -16.345 -4.058 14.988 1.00 91.50 93 GLU A CA 1
ATOM 742 C C . GLU A 1 93 ? -17.530 -3.087 15.117 1.00 91.50 93 GLU A C 1
ATOM 744 O O . GLU A 1 93 ? -18.424 -3.028 14.273 1.00 91.50 93 GLU A O 1
ATOM 749 N N . ARG A 1 94 ? -17.497 -2.214 16.133 1.00 90.31 94 ARG A N 1
ATOM 750 C CA . ARG A 1 94 ? -18.526 -1.177 16.335 1.00 90.31 94 ARG A CA 1
ATOM 751 C C . ARG A 1 94 ? -18.598 -0.170 15.185 1.00 90.31 94 ARG A C 1
ATOM 753 O O . ARG A 1 94 ? -19.665 0.384 14.926 1.00 90.31 94 ARG A O 1
ATOM 760 N N . LEU A 1 95 ? -17.469 0.146 14.548 1.00 87.31 95 LEU A N 1
ATOM 761 C CA . LEU A 1 95 ? -17.433 1.044 13.394 1.00 87.31 95 LEU A CA 1
ATOM 762 C C . LEU A 1 95 ? -18.016 0.369 12.150 1.00 87.31 95 LEU A C 1
ATOM 764 O O . LEU A 1 95 ? -18.717 1.057 11.410 1.00 87.31 95 LEU A O 1
ATOM 768 N N . GLY A 1 96 ? -17.765 -0.931 11.965 1.00 86.94 96 GLY A N 1
ATOM 769 C CA . GLY A 1 96 ? -18.334 -1.744 10.888 1.00 86.94 96 GLY A CA 1
ATOM 770 C C . GLY A 1 96 ? -19.855 -1.837 10.981 1.00 86.94 96 GLY A C 1
ATOM 771 O O . GLY A 1 96 ? -20.551 -1.418 10.064 1.00 86.94 96 GLY A O 1
ATOM 772 N N . VAL A 1 97 ? -20.389 -2.218 12.146 1.00 87.69 97 VAL A N 1
ATOM 773 C CA . VAL A 1 97 ? -21.850 -2.249 12.370 1.00 87.69 97 VAL A CA 1
ATOM 774 C C . VAL A 1 97 ? -22.496 -0.886 12.088 1.00 87.69 97 VAL A C 1
ATOM 776 O O . VAL A 1 97 ? -23.606 -0.804 11.569 1.00 87.69 97 VAL A O 1
ATOM 779 N N . ARG A 1 98 ? -21.803 0.216 12.407 1.00 80.81 98 ARG A N 1
ATOM 780 C CA . ARG A 1 98 ? -22.314 1.563 12.130 1.00 80.81 98 ARG A CA 1
ATOM 781 C C . ARG A 1 98 ? -22.239 1.947 10.651 1.00 80.81 98 ARG A C 1
ATOM 783 O O . ARG A 1 98 ? -23.041 2.776 10.236 1.00 80.81 98 ARG A O 1
ATOM 790 N N . SER A 1 99 ? -21.281 1.438 9.876 1.00 81.00 99 SER A N 1
ATOM 791 C CA . SER A 1 99 ? -21.163 1.812 8.459 1.00 81.00 99 SER A CA 1
ATOM 792 C C . SER A 1 99 ? -22.302 1.277 7.600 1.00 81.00 99 SER A C 1
ATOM 794 O O . SER A 1 99 ? -22.607 1.897 6.586 1.00 81.00 99 SER A O 1
ATOM 796 N N . ASP A 1 100 ? -22.948 0.195 8.031 1.00 77.25 100 ASP A N 1
ATOM 797 C CA . ASP A 1 100 ? -24.078 -0.418 7.323 1.00 77.25 100 ASP A CA 1
ATOM 798 C C . ASP A 1 100 ? -25.406 0.322 7.563 1.00 77.25 100 ASP A C 1
ATOM 800 O O . ASP A 1 100 ? -26.407 0.062 6.898 1.00 77.25 100 ASP A O 1
ATOM 804 N N . LEU A 1 101 ? -25.424 1.267 8.508 1.00 78.94 101 LEU A N 1
ATOM 805 C CA . LEU A 1 101 ? -26.590 2.086 8.813 1.00 78.94 101 LEU A CA 1
ATOM 806 C C . LEU A 1 101 ? -26.589 3.348 7.942 1.00 78.94 101 LEU A C 1
ATOM 808 O O . LEU A 1 101 ? -25.630 4.128 7.954 1.00 78.94 101 LEU A O 1
ATOM 812 N N . GLU A 1 102 ? -27.689 3.591 7.224 1.00 72.62 102 GLU A N 1
ATOM 813 C CA . GLU A 1 102 ? -27.868 4.836 6.477 1.00 72.62 102 GLU A CA 1
ATOM 814 C C . GLU A 1 102 ? -27.835 6.044 7.419 1.00 72.62 102 GLU A C 1
ATOM 816 O O . GLU A 1 102 ? -28.482 6.093 8.470 1.00 72.62 102 GLU A O 1
ATOM 821 N N . ARG A 1 103 ? -27.058 7.058 7.035 1.00 71.69 103 ARG A N 1
ATOM 822 C CA . ARG A 1 103 ? -26.928 8.282 7.817 1.00 71.69 103 ARG A CA 1
ATOM 823 C C . ARG A 1 103 ? -28.181 9.130 7.636 1.00 71.69 103 ARG A C 1
ATOM 825 O O . ARG A 1 103 ? -28.319 9.819 6.629 1.00 71.69 103 ARG A O 1
ATOM 832 N N . THR A 1 104 ? -29.051 9.155 8.638 1.00 76.38 104 THR A N 1
ATOM 833 C CA . THR A 1 104 ? -30.168 10.101 8.653 1.00 76.38 104 THR A CA 1
ATOM 834 C C . THR A 1 104 ? -29.642 11.537 8.810 1.00 76.38 104 THR A C 1
ATOM 836 O O . THR A 1 104 ? -28.718 11.773 9.604 1.00 76.38 104 THR A O 1
ATOM 839 N N . PRO A 1 105 ? -30.191 12.519 8.071 1.00 73.62 105 PRO A N 1
ATOM 840 C CA . PRO A 1 105 ? -29.899 13.928 8.306 1.00 73.62 105 PRO A CA 1
ATOM 841 C C . PRO A 1 105 ? -30.209 14.286 9.761 1.00 73.62 105 PRO A C 1
ATOM 843 O O . PRO A 1 105 ? -31.167 13.776 10.340 1.00 73.62 105 PRO A O 1
ATOM 846 N N . ARG A 1 106 ? -29.390 15.151 10.368 1.00 73.38 106 ARG A N 1
ATOM 847 C CA . ARG A 1 106 ? -29.739 15.712 11.679 1.00 73.38 106 ARG A CA 1
ATOM 848 C C . ARG A 1 106 ? -30.932 16.647 11.467 1.00 73.38 106 ARG A C 1
ATOM 850 O O . ARG A 1 106 ? -30.806 17.561 10.655 1.00 73.38 106 ARG A O 1
ATOM 857 N N . SER A 1 107 ? -32.049 16.353 12.133 1.00 67.06 107 SER A N 1
ATOM 858 C CA . SER A 1 107 ? -33.233 17.219 12.221 1.00 67.06 107 SER A CA 1
ATOM 859 C C . SER A 1 107 ? -32.902 18.547 12.883 1.00 67.06 107 SER A C 1
ATOM 861 O O . SER A 1 107 ? -32.127 18.491 13.869 1.00 67.06 107 SER A O 1
#

Foldseek 3Di:
DDPLVVVLVVLLVVLVVCCVAAAVDDHVPHDNVPQDPVNVCSSPPQNVCCVVPVHDVVVDCPVVVVLVVQLVCCQPPPDPNPCSVVSSVVVVVVVVVVVVDDDDDDD

Radius of gyration: 22.82 Å; chains: 1; bounding box: 56×31×58 Å